Protein AF-A0A3D4GVI4-F1 (afdb_monomer_lite)

Structure (mmCIF, N/CA/C/O backbone):
data_AF-A0A3D4GVI4-F1
#
_entry.id   AF-A0A3D4GVI4-F1
#
loop_
_atom_site.group_PDB
_atom_site.id
_atom_site.type_symbol
_atom_site.label_atom_id
_atom_site.label_alt_id
_atom_site.label_comp_id
_atom_site.label_asym_id
_atom_site.label_entity_id
_atom_site.label_seq_id
_atom_site.pdbx_PDB_ins_code
_atom_site.Cartn_x
_atom_site.Cartn_y
_atom_site.Cartn_z
_atom_site.occupancy
_atom_site.B_iso_or_equiv
_atom_site.auth_seq_id
_atom_site.auth_comp_id
_atom_site.auth_asym_id
_atom_site.auth_atom_id
_atom_site.pdbx_PDB_model_num
ATOM 1 N N . MET A 1 1 ? 1.784 -6.111 -7.537 1.00 56.84 1 MET A N 1
ATOM 2 C CA . MET A 1 1 ? 0.452 -5.447 -7.490 1.00 56.84 1 MET A CA 1
ATOM 3 C C . MET A 1 1 ? -0.691 -6.411 -7.131 1.00 56.84 1 MET A C 1
ATOM 5 O O . MET A 1 1 ? -1.827 -6.277 -7.567 1.00 56.84 1 MET A O 1
ATOM 9 N N . CYS A 1 2 ? -0.396 -7.431 -6.330 1.00 60.25 2 CYS A N 1
ATOM 10 C CA . CYS A 1 2 ? -1.282 -8.560 -6.074 1.00 60.25 2 CYS A CA 1
ATOM 11 C C . CYS A 1 2 ? -1.998 -8.470 -4.717 1.00 60.25 2 CYS A C 1
ATOM 13 O O . CYS A 1 2 ? -2.655 -9.437 -4.357 1.00 60.25 2 CYS A O 1
ATOM 15 N N . LEU A 1 3 ? -1.876 -7.361 -3.980 1.00 73.44 3 LEU A N 1
ATOM 16 C CA . LEU A 1 3 ? -2.374 -7.229 -2.604 1.00 73.44 3 LEU A CA 1
ATOM 17 C C . LEU A 1 3 ? -3.345 -6.053 -2.397 1.00 73.44 3 LEU A C 1
ATOM 19 O O . LEU A 1 3 ? -3.800 -5.851 -1.282 1.00 73.44 3 LEU A O 1
ATOM 23 N N . ILE A 1 4 ? -3.685 -5.282 -3.438 1.00 86.56 4 ILE A N 1
ATOM 24 C CA . ILE A 1 4 ? -4.617 -4.146 -3.301 1.00 86.56 4 ILE A CA 1
ATOM 25 C C . ILE A 1 4 ? -6.070 -4.638 -3.357 1.00 86.56 4 ILE A C 1
ATOM 27 O O . ILE A 1 4 ? -6.811 -4.489 -2.391 1.00 86.56 4 ILE A O 1
ATOM 31 N N . PHE A 1 5 ? -6.444 -5.295 -4.460 1.00 85.69 5 PHE A N 1
ATOM 32 C CA . PHE A 1 5 ? -7.828 -5.667 -4.791 1.00 85.69 5 PHE A CA 1
ATOM 33 C C . PHE A 1 5 ? -8.151 -7.140 -4.509 1.00 85.69 5 PHE A C 1
ATOM 35 O O . PHE A 1 5 ? -8.694 -7.843 -5.362 1.00 85.69 5 PHE A O 1
ATOM 42 N N . LYS A 1 6 ? -7.740 -7.661 -3.353 1.00 87.44 6 LYS A N 1
ATOM 43 C CA . LYS A 1 6 ? -7.976 -9.066 -2.987 1.00 87.44 6 LYS A CA 1
ATOM 44 C C . LYS A 1 6 ? -8.521 -9.177 -1.570 1.00 87.44 6 LYS A C 1
ATOM 46 O O . LYS A 1 6 ? -8.215 -8.301 -0.765 1.00 87.44 6 LYS A O 1
ATOM 51 N N . PRO A 1 7 ? -9.239 -10.266 -1.239 1.00 91.00 7 PRO A N 1
ATOM 52 C CA . PRO A 1 7 ? -9.575 -10.568 0.146 1.00 91.00 7 PRO A CA 1
ATOM 53 C C . PRO A 1 7 ? -8.318 -10.555 1.024 1.00 91.00 7 PRO A C 1
ATOM 55 O O . PRO A 1 7 ? -7.298 -11.147 0.663 1.00 91.00 7 PRO A O 1
ATOM 58 N N . GLY A 1 8 ? -8.378 -9.852 2.150 1.00 88.38 8 GLY A N 1
ATOM 59 C CA . GLY A 1 8 ? -7.253 -9.611 3.051 1.00 88.38 8 GLY A CA 1
ATOM 60 C C . GLY A 1 8 ? -6.237 -8.565 2.577 1.00 88.38 8 GLY A C 1
ATOM 61 O O . GLY A 1 8 ? -5.278 -8.308 3.302 1.00 88.38 8 GLY A O 1
ATOM 62 N N . GLY A 1 9 ? -6.427 -7.983 1.394 1.00 90.75 9 GLY A N 1
ATOM 63 C CA . GLY A 1 9 ? -5.596 -6.927 0.824 1.00 90.75 9 GLY A CA 1
ATOM 64 C C . GLY A 1 9 ? -5.903 -5.533 1.374 1.00 90.75 9 GLY A C 1
ATOM 65 O O . GLY A 1 9 ? -6.721 -5.371 2.273 1.00 90.75 9 GLY A O 1
ATOM 66 N N . ILE A 1 10 ? -5.255 -4.511 0.815 1.00 92.62 10 ILE A N 1
ATOM 67 C CA . ILE A 1 10 ? -5.312 -3.131 1.330 1.00 92.62 10 ILE A CA 1
ATOM 68 C C . ILE A 1 10 ? -6.741 -2.588 1.350 1.00 92.62 10 ILE A C 1
ATOM 70 O O . ILE A 1 10 ? -7.186 -2.121 2.395 1.00 92.62 10 ILE A O 1
ATOM 74 N N . GLN A 1 11 ? -7.464 -2.685 0.230 1.00 93.12 11 GLN A N 1
ATOM 75 C CA . GLN A 1 11 ? -8.830 -2.170 0.162 1.00 93.12 11 GLN A CA 1
ATOM 76 C C . GLN A 1 11 ? -9.761 -2.938 1.113 1.00 93.12 11 GLN A C 1
ATOM 78 O O . GLN A 1 11 ? -10.482 -2.324 1.884 1.00 93.12 11 GLN A O 1
ATOM 83 N N . ASP A 1 12 ? -9.687 -4.273 1.123 1.00 94.31 12 ASP A N 1
ATOM 84 C CA . ASP A 1 12 ? -10.510 -5.119 2.000 1.00 94.31 12 ASP A CA 1
ATOM 85 C C . ASP A 1 12 ? -10.275 -4.815 3.493 1.00 94.31 12 ASP A C 1
ATOM 87 O O . ASP A 1 12 ? -11.212 -4.777 4.289 1.00 94.31 12 ASP A O 1
ATOM 91 N N . LYS A 1 13 ? -9.025 -4.538 3.891 1.00 94.81 13 LYS A N 1
ATOM 92 C CA . LYS A 1 13 ? -8.706 -4.119 5.264 1.00 94.81 13 LYS A CA 1
ATOM 93 C C . LYS A 1 13 ? -9.202 -2.715 5.580 1.00 94.81 13 LYS A C 1
ATOM 95 O O . LYS A 1 13 ? -9.728 -2.517 6.674 1.00 94.81 13 LYS A O 1
ATOM 100 N N . TYR A 1 14 ? -9.067 -1.773 4.653 1.00 95.62 14 TYR A N 1
ATOM 101 C CA . TYR A 1 14 ? -9.628 -0.436 4.822 1.00 95.62 14 TYR A CA 1
ATOM 102 C C . TYR A 1 14 ? -11.152 -0.479 4.994 1.00 95.62 14 TYR A C 1
ATOM 104 O O . TYR A 1 14 ? -11.677 0.063 5.964 1.00 95.62 14 TYR A O 1
ATOM 112 N N . ASP A 1 15 ? -11.851 -1.209 4.122 1.00 95.56 15 ASP A N 1
ATOM 113 C CA . ASP A 1 15 ? -13.307 -1.385 4.178 1.00 95.56 15 ASP A CA 1
ATOM 114 C C . ASP A 1 15 ? -13.745 -2.077 5.488 1.00 95.56 15 ASP A C 1
ATOM 116 O O . ASP A 1 15 ? -14.836 -1.832 6.002 1.00 95.56 15 ASP A O 1
ATOM 120 N N . GLY A 1 16 ? -12.867 -2.896 6.078 1.00 95.81 16 GLY A N 1
ATOM 121 C CA . GLY A 1 16 ? -13.024 -3.494 7.407 1.00 95.81 16 GLY A CA 1
ATOM 122 C C . GLY A 1 16 ? -12.731 -2.563 8.594 1.00 95.81 16 GLY A C 1
ATOM 123 O O . GLY A 1 16 ? -12.784 -3.020 9.736 1.00 95.81 16 GLY A O 1
ATOM 124 N N . GLY A 1 17 ? -12.414 -1.287 8.357 1.00 96.31 17 GLY A N 1
ATOM 125 C CA . GLY A 1 17 ? -12.168 -0.269 9.386 1.00 96.31 17 GLY A CA 1
ATOM 126 C C . GLY A 1 17 ? -10.724 -0.174 9.884 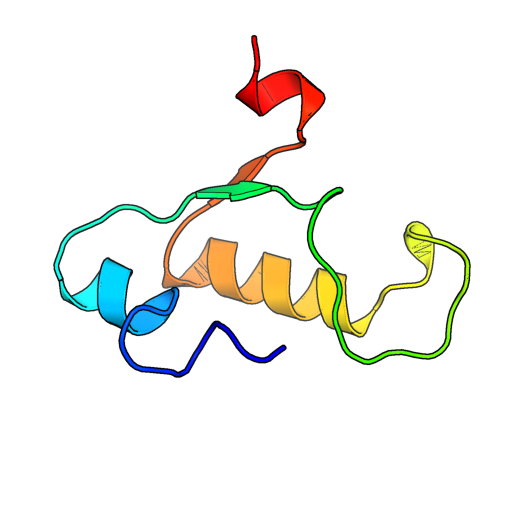1.00 96.31 17 GLY A C 1
ATOM 127 O O . GLY A 1 17 ? -10.465 0.526 10.864 1.00 96.31 17 GLY A O 1
ATOM 128 N N . TYR A 1 18 ? -9.776 -0.863 9.245 1.00 95.56 18 TYR A N 1
ATOM 129 C CA . TYR A 1 18 ? -8.353 -0.698 9.543 1.00 9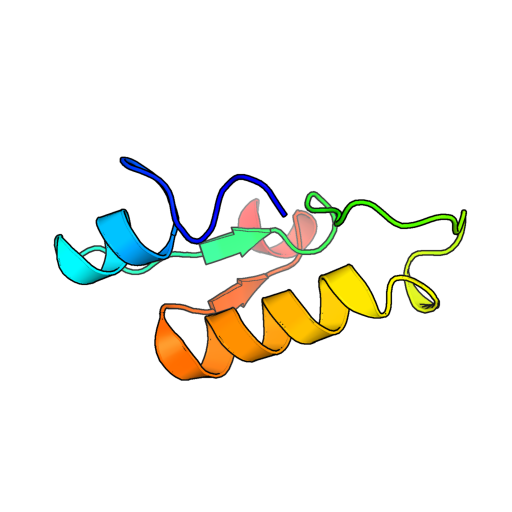5.56 18 TYR A CA 1
ATOM 130 C C . TYR A 1 18 ? -7.784 0.526 8.817 1.00 95.56 18 TYR A C 1
ATOM 132 O O . TYR A 1 18 ? -8.310 0.954 7.794 1.00 95.56 18 TYR A O 1
ATOM 140 N N . LEU A 1 19 ? -6.658 1.047 9.313 1.00 93.81 19 LEU A N 1
ATOM 141 C CA . LEU A 1 19 ? -5.852 2.046 8.611 1.00 93.81 19 LEU A CA 1
ATOM 142 C C . LEU A 1 19 ? -4.567 1.389 8.077 1.00 93.81 19 LEU A C 1
ATOM 144 O O . LEU A 1 19 ? -3.613 1.216 8.838 1.00 93.81 19 LEU A O 1
ATOM 148 N N . PRO A 1 20 ? -4.549 0.953 6.806 1.00 92.94 20 PRO A N 1
ATOM 149 C CA . PRO A 1 20 ? -3.362 0.418 6.155 1.00 92.94 20 PRO A CA 1
ATOM 150 C C . PRO A 1 20 ? -2.145 1.350 6.218 1.00 92.94 20 PRO A C 1
ATOM 152 O O . PRO A 1 20 ? -2.237 2.539 5.914 1.00 92.94 20 PRO A O 1
ATOM 155 N N . ILE A 1 21 ? -0.989 0.759 6.526 1.00 92.88 21 ILE A N 1
ATOM 156 C CA . ILE A 1 21 ? 0.332 1.381 6.396 1.00 92.88 21 ILE A CA 1
ATOM 157 C C . ILE A 1 21 ? 1.126 0.548 5.396 1.00 92.88 21 ILE A C 1
ATOM 159 O O . ILE A 1 21 ? 1.282 -0.661 5.586 1.00 92.88 21 ILE A O 1
ATOM 163 N N . VAL A 1 22 ? 1.618 1.176 4.331 1.00 91.69 22 VAL A N 1
ATOM 164 C CA . VAL A 1 22 ? 2.454 0.507 3.325 1.00 91.69 22 VAL A CA 1
ATOM 165 C C . VAL A 1 22 ? 3.917 0.858 3.541 1.00 91.69 22 VAL A C 1
ATOM 167 O O . VAL A 1 22 ? 4.291 2.027 3.561 1.00 91.69 22 VAL A O 1
ATOM 170 N N . VAL A 1 23 ? 4.760 -0.168 3.652 1.00 92.31 23 VAL A N 1
ATOM 171 C CA . VAL A 1 23 ? 6.215 -0.007 3.736 1.00 92.31 23 VAL A CA 1
ATOM 172 C C . VAL A 1 23 ? 6.777 0.064 2.315 1.00 92.31 23 VAL A C 1
ATOM 174 O O . VAL A 1 23 ? 6.880 -0.956 1.625 1.00 92.31 23 VAL A O 1
ATOM 177 N N . ARG A 1 24 ? 7.059 1.279 1.834 1.00 87.44 24 ARG A N 1
ATOM 178 C CA . ARG A 1 24 ? 7.281 1.555 0.400 1.00 87.44 24 ARG A CA 1
ATOM 179 C C . ARG A 1 24 ? 8.568 0.971 -0.171 1.00 87.44 24 ARG A C 1
ATOM 181 O O . ARG A 1 24 ? 8.576 0.509 -1.302 1.00 87.44 24 ARG A O 1
ATOM 188 N N . ASP A 1 25 ? 9.631 0.944 0.619 1.00 86.94 25 ASP A N 1
ATOM 189 C CA . ASP A 1 25 ? 10.929 0.348 0.274 1.00 86.94 25 ASP A CA 1
ATOM 190 C C . ASP A 1 25 ? 10.953 -1.183 0.435 1.00 86.94 25 ASP A C 1
ATOM 192 O O . ASP A 1 25 ? 11.917 -1.832 0.036 1.00 86.94 25 ASP A O 1
ATOM 196 N N . ALA A 1 26 ? 9.873 -1.771 0.958 1.00 87.31 26 ALA A N 1
ATOM 197 C CA . ALA A 1 26 ? 9.660 -3.215 1.043 1.00 87.31 26 ALA A CA 1
ATOM 198 C C . ALA A 1 26 ? 8.540 -3.714 0.108 1.00 87.31 26 ALA A C 1
ATOM 200 O O . ALA A 1 26 ? 8.111 -4.866 0.207 1.00 87.31 26 ALA A O 1
ATOM 201 N N . THR A 1 27 ? 8.047 -2.862 -0.795 1.00 84.38 27 THR A N 1
ATOM 202 C CA . THR A 1 27 ? 6.935 -3.169 -1.701 1.00 84.38 27 THR A CA 1
ATOM 203 C C . THR A 1 27 ? 7.363 -2.952 -3.147 1.00 84.38 27 THR A C 1
ATOM 205 O O . THR A 1 27 ? 8.016 -1.966 -3.458 1.00 84.38 27 THR A O 1
ATOM 208 N N . THR A 1 28 ? 6.973 -3.856 -4.051 1.00 82.00 28 THR A N 1
ATOM 209 C CA . THR A 1 28 ? 7.210 -3.668 -5.489 1.00 82.00 28 THR A CA 1
ATOM 210 C C . THR A 1 28 ? 6.049 -4.165 -6.358 1.00 82.00 28 THR A C 1
ATOM 212 O O . THR A 1 28 ? 5.315 -5.114 -6.033 1.00 82.00 28 THR A O 1
ATOM 215 N N . GLY A 1 29 ? 5.834 -3.466 -7.466 1.00 78.81 29 GLY A N 1
ATOM 216 C CA . GLY A 1 29 ? 4.981 -3.837 -8.580 1.00 78.81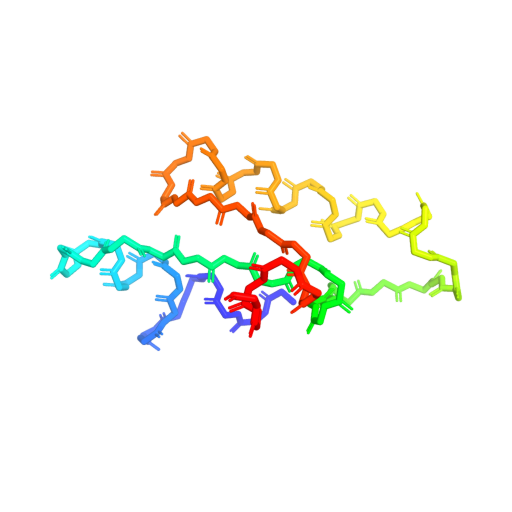 29 GLY A CA 1
ATOM 217 C C . GLY A 1 29 ? 5.609 -4.941 -9.428 1.00 78.81 29 GLY A C 1
ATOM 218 O O . GLY A 1 29 ? 6.736 -5.368 -9.217 1.00 78.81 29 GLY A O 1
ATOM 219 N N . SER A 1 30 ? 4.847 -5.453 -10.397 1.00 76.19 30 SER A N 1
ATOM 220 C CA . SER A 1 30 ? 5.470 -6.241 -11.464 1.00 76.19 30 SER A CA 1
ATOM 221 C C . SER A 1 30 ? 5.950 -5.241 -12.503 1.00 76.19 30 SER A C 1
ATOM 223 O O . SER A 1 30 ? 5.135 -4.666 -13.221 1.00 76.19 30 SER A O 1
ATOM 225 N N . GLU A 1 31 ? 7.250 -4.997 -12.527 1.00 74.25 31 GLU A N 1
ATOM 226 C CA . GLU A 1 31 ? 7.894 -4.029 -13.408 1.00 74.25 31 GLU A CA 1
ATOM 227 C C . GLU A 1 31 ? 9.341 -4.450 -13.679 1.00 74.25 31 GLU A C 1
ATOM 229 O O . GLU A 1 31 ? 9.949 -5.148 -12.873 1.00 74.25 31 GLU A O 1
ATOM 234 N N . ASN A 1 32 ? 9.864 -4.077 -14.850 1.00 67.12 32 ASN A N 1
ATOM 235 C CA . ASN A 1 32 ? 11.233 -4.390 -15.260 1.00 67.12 32 ASN A CA 1
ATOM 236 C C . ASN A 1 32 ? 12.113 -3.160 -15.031 1.00 67.12 32 ASN A C 1
ATOM 238 O O . ASN A 1 32 ? 12.305 -2.360 -15.946 1.00 67.12 32 ASN A O 1
ATOM 242 N N . THR A 1 33 ? 12.607 -2.994 -13.810 1.00 73.12 33 THR A N 1
ATOM 243 C CA . THR A 1 33 ? 13.660 -2.025 -13.497 1.00 73.12 33 THR A CA 1
ATOM 244 C C . THR A 1 33 ? 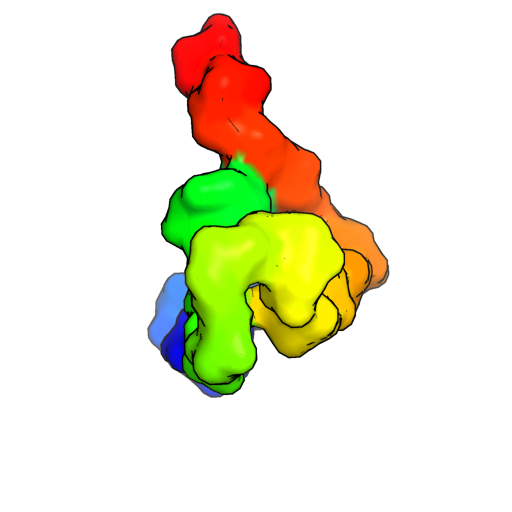14.415 -2.446 -12.240 1.00 73.12 33 THR A C 1
ATOM 246 O O . THR A 1 33 ? 13.833 -3.039 -11.332 1.00 73.12 33 THR A O 1
ATOM 249 N N . ASP A 1 34 ? 15.706 -2.123 -12.204 1.00 70.44 34 ASP A N 1
ATOM 250 C CA . ASP A 1 34 ? 16.612 -2.453 -11.102 1.00 70.44 34 ASP A CA 1
ATOM 251 C C . ASP A 1 34 ? 16.782 -1.283 -10.111 1.00 70.44 34 ASP A C 1
ATOM 253 O O . ASP A 1 34 ? 17.390 -1.449 -9.054 1.00 70.44 34 ASP A O 1
ATOM 257 N N . MET A 1 35 ? 16.249 -0.096 -10.435 1.00 69.31 35 MET A N 1
ATOM 258 C CA . MET A 1 35 ? 16.360 1.123 -9.623 1.00 69.31 35 MET A CA 1
ATOM 259 C C . MET A 1 35 ? 15.007 1.499 -9.006 1.00 69.31 35 MET A C 1
ATOM 261 O O . MET A 1 35 ? 14.004 1.580 -9.712 1.00 69.31 35 MET A O 1
ATOM 265 N N . ILE A 1 36 ? 14.984 1.796 -7.699 1.00 67.12 36 ILE A N 1
ATOM 266 C CA . ILE A 1 36 ? 13.760 2.177 -6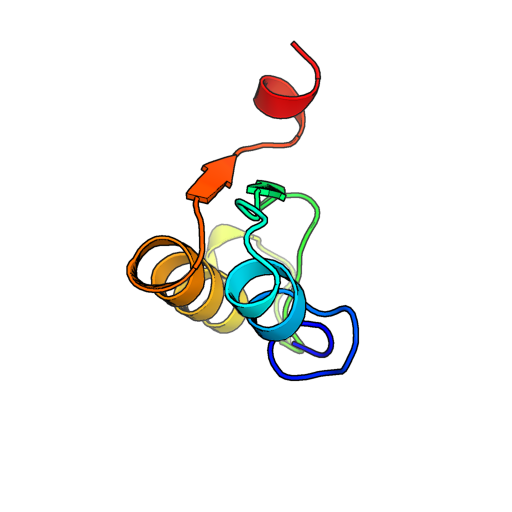.959 1.00 67.12 36 ILE A CA 1
ATOM 267 C C . ILE A 1 36 ? 13.108 3.439 -7.545 1.00 67.12 36 ILE A C 1
ATOM 269 O O . ILE A 1 36 ? 11.888 3.524 -7.660 1.00 67.12 36 ILE A O 1
ATOM 273 N N . GLU A 1 37 ? 13.927 4.408 -7.949 1.00 70.56 37 GLU A N 1
ATOM 274 C CA . GLU A 1 37 ? 13.501 5.682 -8.547 1.00 70.56 37 GLU A CA 1
ATOM 275 C C . GLU A 1 37 ? 12.703 5.476 -9.844 1.00 70.56 37 GLU A C 1
ATOM 277 O O . GLU A 1 37 ? 11.810 6.256 -10.178 1.00 70.56 37 GLU A O 1
ATOM 282 N N . ASP A 1 38 ? 12.989 4.377 -10.541 1.00 76.50 38 ASP A N 1
ATOM 283 C CA . ASP A 1 38 ? 12.369 4.011 -11.805 1.00 76.50 38 ASP A CA 1
ATOM 284 C C . ASP A 1 38 ? 11.138 3.112 -11.629 1.00 76.50 38 ASP A C 1
ATOM 286 O O . ASP A 1 38 ? 10.501 2.767 -12.631 1.00 76.50 38 ASP A O 1
ATOM 290 N N . LEU A 1 39 ? 10.763 2.755 -10.389 1.00 77.69 39 LEU A N 1
ATOM 291 C CA . LEU A 1 39 ? 9.585 1.934 -10.083 1.00 77.69 39 LEU A CA 1
ATOM 292 C C . LEU A 1 39 ? 8.277 2.723 -10.259 1.00 77.69 39 LEU A C 1
ATOM 294 O O . LEU A 1 39 ? 7.520 2.975 -9.318 1.00 77.69 39 LEU A O 1
ATOM 298 N N . ARG A 1 40 ? 8.002 3.167 -11.487 1.00 83.38 40 ARG A N 1
ATOM 299 C CA . ARG A 1 40 ? 6.859 4.029 -11.819 1.00 83.38 40 ARG A CA 1
ATOM 300 C C . ARG A 1 40 ? 5.526 3.390 -11.459 1.00 83.38 40 ARG A C 1
ATOM 302 O O . ARG A 1 40 ? 4.610 4.106 -11.060 1.00 83.38 40 ARG A O 1
ATOM 309 N N . ILE A 1 41 ? 5.404 2.070 -11.613 1.00 84.94 41 ILE A N 1
ATOM 310 C CA . ILE A 1 41 ? 4.161 1.369 -11.287 1.00 84.94 41 ILE A CA 1
ATOM 311 C C . ILE A 1 41 ? 3.997 1.336 -9.771 1.00 84.94 41 ILE A C 1
ATOM 313 O O . ILE A 1 41 ? 2.948 1.734 -9.273 1.00 84.94 41 ILE A O 1
ATOM 317 N N . THR A 1 42 ? 5.025 0.917 -9.033 1.00 86.88 42 THR A N 1
ATOM 318 C CA . THR A 1 42 ? 5.014 0.929 -7.561 1.00 86.88 42 THR A CA 1
ATOM 319 C C . THR A 1 42 ? 4.653 2.306 -7.017 1.00 86.88 42 THR A C 1
ATOM 321 O O . THR A 1 42 ? 3.736 2.401 -6.202 1.00 86.88 42 THR A O 1
ATOM 324 N N . ASN A 1 43 ? 5.297 3.364 -7.515 1.00 87.19 43 ASN A N 1
ATOM 325 C CA . ASN A 1 43 ? 5.061 4.734 -7.063 1.00 87.19 43 ASN A CA 1
ATOM 326 C C . ASN A 1 43 ? 3.613 5.176 -7.312 1.00 87.19 43 ASN A C 1
ATOM 328 O O . ASN A 1 43 ? 2.949 5.615 -6.381 1.00 87.19 43 ASN A O 1
ATOM 332 N N . ALA A 1 44 ? 3.072 4.951 -8.515 1.00 88.81 44 ALA A N 1
ATOM 333 C CA . ALA A 1 44 ? 1.683 5.302 -8.818 1.00 88.81 44 ALA A CA 1
ATOM 334 C C . ALA A 1 44 ? 0.668 4.587 -7.903 1.00 88.81 44 ALA A C 1
ATOM 336 O O . ALA A 1 44 ? -0.359 5.159 -7.537 1.00 88.81 44 ALA A O 1
ATOM 337 N N . PHE A 1 45 ? 0.941 3.336 -7.521 1.00 89.25 45 PHE A N 1
ATOM 338 C CA . PHE A 1 45 ? 0.072 2.607 -6.597 1.00 89.25 45 PHE A CA 1
ATOM 339 C C . PHE A 1 45 ? 0.222 3.058 -5.152 1.00 89.25 45 PHE A C 1
ATOM 341 O O . PHE A 1 45 ? -0.781 3.089 -4.443 1.00 89.25 45 PHE A O 1
ATOM 348 N N . ILE A 1 46 ? 1.433 3.404 -4.714 1.00 90.50 46 ILE A N 1
ATOM 349 C CA . ILE A 1 46 ? 1.636 4.015 -3.399 1.00 90.50 46 ILE A CA 1
ATOM 350 C C . ILE A 1 46 ? 0.831 5.309 -3.318 1.00 90.50 46 ILE A C 1
ATOM 352 O O . ILE A 1 46 ? 0.009 5.423 -2.415 1.00 90.50 46 ILE A O 1
ATOM 356 N N . ASP A 1 47 ? 0.959 6.198 -4.304 1.00 91.25 47 ASP A N 1
ATOM 357 C CA . ASP A 1 47 ? 0.197 7.451 -4.355 1.00 91.25 47 ASP A CA 1
ATOM 358 C C . ASP A 1 47 ? -1.315 7.184 -4.265 1.00 91.25 47 ASP A C 1
ATOM 360 O O . ASP A 1 47 ? -2.036 7.815 -3.492 1.00 91.25 47 ASP A O 1
ATOM 364 N N . GLN A 1 48 ? -1.812 6.186 -5.003 1.00 91.44 48 GLN A N 1
ATOM 365 C CA . GLN A 1 48 ? -3.218 5.790 -4.937 1.00 91.44 48 GLN A CA 1
ATOM 366 C C . GLN A 1 48 ? -3.634 5.313 -3.535 1.00 91.44 48 GLN A C 1
ATOM 368 O O . GLN A 1 48 ? -4.727 5.649 -3.073 1.00 91.44 48 GLN A O 1
ATOM 373 N N . ILE A 1 49 ? -2.800 4.518 -2.861 1.00 92.06 49 ILE A N 1
ATOM 374 C CA . ILE A 1 49 ? -3.070 4.047 -1.497 1.00 92.06 49 ILE A CA 1
ATOM 375 C C . ILE A 1 49 ? -3.124 5.231 -0.534 1.00 92.06 49 ILE A C 1
ATOM 377 O O . ILE A 1 49 ? -4.056 5.301 0.265 1.00 92.06 49 ILE A O 1
ATOM 381 N N . GLU A 1 50 ? -2.182 6.167 -0.642 1.00 93.81 50 GLU A N 1
ATOM 382 C CA . GLU A 1 50 ? -2.134 7.370 0.195 1.00 93.81 50 GLU A CA 1
ATOM 383 C C . GLU A 1 50 ? -3.363 8.267 0.010 1.00 93.81 50 GLU A C 1
ATOM 385 O O . GLU A 1 50 ? -3.852 8.877 0.959 1.00 93.81 50 GLU A O 1
ATOM 390 N N . MET A 1 51 ? -3.908 8.324 -1.206 1.00 95.06 51 MET A N 1
ATOM 391 C CA . MET A 1 51 ? -5.102 9.116 -1.501 1.00 95.06 51 MET A CA 1
ATOM 392 C C . MET A 1 51 ? -6.405 8.488 -0.998 1.00 95.06 51 MET A C 1
ATOM 394 O O . MET A 1 51 ? -7.359 9.217 -0.726 1.00 95.06 51 MET A O 1
ATOM 398 N N . LEU A 1 52 ? -6.490 7.156 -0.950 1.00 94.69 52 LEU A N 1
ATOM 399 C CA . LEU A 1 52 ? -7.772 6.456 -0.811 1.00 94.69 52 LEU A CA 1
ATOM 400 C C . LEU A 1 52 ? -7.907 5.643 0.473 1.00 94.69 52 LEU A C 1
ATOM 402 O O . LEU A 1 52 ? -8.997 5.586 1.038 1.00 94.69 52 LEU A O 1
ATOM 406 N N . TRP A 1 53 ? -6.838 4.975 0.903 1.00 93.88 53 TRP A N 1
ATOM 407 C CA . TRP A 1 53 ? -6.954 3.852 1.835 1.00 93.88 53 TRP A CA 1
ATOM 408 C C . TRP A 1 53 ? -5.963 3.879 2.991 1.00 93.88 53 TRP A C 1
ATOM 410 O O . TRP A 1 53 ? -6.127 3.100 3.920 1.00 93.88 53 TRP A O 1
ATOM 420 N N . GLY A 1 54 ? -4.931 4.717 2.975 1.00 92.38 54 GLY A N 1
ATOM 421 C CA . GLY A 1 54 ? -3.917 4.672 4.022 1.00 92.38 54 GLY A CA 1
ATOM 422 C C . GLY A 1 54 ? -2.817 5.699 3.846 1.00 92.38 54 GLY A C 1
ATOM 423 O O . GLY A 1 54 ? -3.039 6.765 3.288 1.00 92.38 54 GLY A O 1
ATOM 424 N N . TYR A 1 55 ? -1.630 5.374 4.343 1.00 93.12 55 TYR A N 1
ATOM 425 C CA . TYR A 1 55 ? -0.414 6.155 4.125 1.00 93.12 55 TYR A CA 1
ATOM 426 C C . TYR A 1 55 ? 0.792 5.231 3.922 1.00 93.12 55 TYR A C 1
ATOM 428 O O . TYR A 1 55 ? 0.715 4.027 4.205 1.00 93.12 55 TYR A O 1
ATOM 436 N N . SER A 1 56 ? 1.904 5.775 3.424 1.00 93.12 56 SER A N 1
ATOM 437 C CA . SER A 1 56 ? 3.157 5.034 3.282 1.00 93.12 56 SER A CA 1
ATOM 438 C C . SER A 1 56 ? 4.265 5.546 4.203 1.00 93.12 56 SER A C 1
ATOM 440 O O . SER A 1 56 ? 4.289 6.703 4.620 1.00 93.12 56 SER A O 1
ATOM 442 N N . GLU A 1 57 ? 5.191 4.651 4.535 1.00 94.50 57 GLU A N 1
ATOM 443 C CA . GLU A 1 57 ? 6.379 4.898 5.357 1.00 94.50 57 GLU A CA 1
ATOM 444 C C . GLU A 1 57 ? 7.571 4.122 4.775 1.00 94.50 57 GLU A C 1
ATOM 446 O O . GLU A 1 57 ? 7.394 3.157 4.027 1.00 94.50 57 GLU A O 1
ATOM 451 N N . THR A 1 58 ? 8.800 4.517 5.117 1.00 92.00 58 THR A N 1
ATOM 452 C CA . THR A 1 58 ? 9.991 3.678 4.875 1.00 92.00 58 THR A CA 1
ATOM 453 C C . THR A 1 58 ? 10.135 2.633 5.975 1.00 92.00 58 THR A C 1
ATOM 455 O O . THR A 1 58 ? 9.699 2.855 7.106 1.00 92.00 58 THR A O 1
ATOM 458 N N . SER A 1 59 ? 10.793 1.510 5.690 1.00 94.00 59 SER A N 1
ATOM 459 C CA . SER A 1 59 ? 11.022 0.457 6.682 1.00 94.00 59 SER A CA 1
ATOM 460 C C . SER A 1 59 ? 11.833 0.972 7.866 1.00 94.00 59 SER A C 1
ATOM 462 O O . SER A 1 59 ? 11.596 0.546 8.987 1.00 94.00 59 SER A O 1
ATOM 464 N N . ALA A 1 60 ? 12.755 1.911 7.626 1.00 94.44 60 ALA A N 1
ATOM 465 C CA . ALA A 1 60 ? 13.505 2.586 8.682 1.00 94.44 60 ALA A CA 1
ATOM 466 C C . ALA A 1 60 ? 12.568 3.299 9.670 1.00 94.44 60 ALA A C 1
ATOM 468 O O . ALA A 1 60 ? 12.589 2.990 10.852 1.00 94.44 60 ALA A O 1
ATOM 469 N N . LYS A 1 61 ? 11.675 4.166 9.175 1.00 93.88 61 LYS A N 1
ATOM 470 C CA . LYS A 1 61 ? 10.752 4.925 10.029 1.00 93.88 61 LYS A CA 1
ATOM 471 C C . LYS A 1 61 ? 9.654 4.059 10.653 1.00 93.88 61 LYS A C 1
ATOM 473 O O . LYS A 1 61 ? 9.127 4.404 11.700 1.00 93.88 61 LYS A O 1
ATOM 478 N N . PHE A 1 62 ? 9.298 2.946 10.018 1.00 91.44 62 PHE A N 1
ATOM 479 C CA . PHE A 1 62 ? 8.311 2.009 10.555 1.00 91.44 62 PHE A CA 1
ATOM 480 C C . PHE A 1 62 ? 8.829 1.207 11.762 1.00 91.44 62 PHE A C 1
ATOM 482 O O . PHE A 1 62 ? 8.029 0.730 12.564 1.00 91.44 62 PHE A O 1
ATOM 489 N N . LEU A 1 63 ? 10.147 1.007 11.856 1.00 92.06 63 LEU A N 1
ATOM 490 C CA . LEU A 1 63 ? 10.786 0.216 12.913 1.00 92.06 63 LEU A CA 1
ATOM 491 C C . LEU A 1 63 ? 11.300 1.059 14.093 1.00 92.06 63 LEU A C 1
ATOM 493 O O . LEU A 1 63 ? 11.684 0.468 15.104 1.00 92.06 63 LEU A O 1
ATOM 497 N N . ASP A 1 64 ? 11.316 2.386 13.949 1.00 89.00 64 ASP A N 1
ATOM 498 C CA . ASP A 1 64 ? 11.657 3.360 14.997 1.00 89.00 6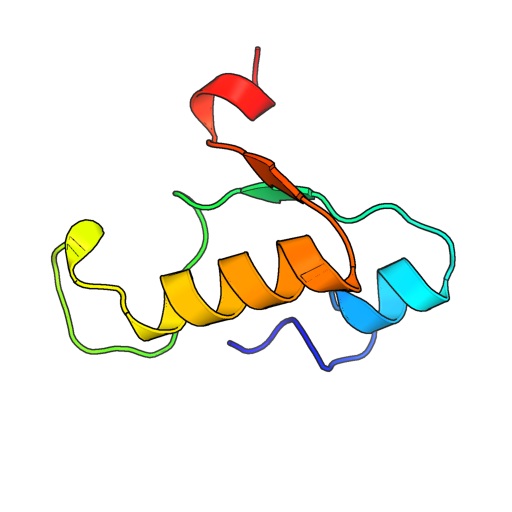4 ASP A CA 1
ATOM 499 C C . ASP A 1 64 ? 10.502 3.553 16.001 1.00 89.00 64 ASP A C 1
ATOM 501 O O . ASP A 1 64 ? 10.791 3.650 17.219 1.00 89.00 64 ASP A O 1
#

pLDDT: mean 86.72, std 9.43, range [56.84, 96.31]

Radius of gyration: 11.91 Å; chains: 1; bounding box: 30×20×30 Å

Foldseek 3Di:
DPADPDCVGQVNVQVVVDADEAALVPDADPDPDPDSVPRVVSVVVQVVCCVPGHHYDHPVVVVD

Secondary structure (DSSP, 8-state):
--SSSSTTSHHHHHHTT---EEEGGG---S---S-GGG-HHHHHHHHHHHHHT-EEE-HHHHH-

Sequence (64 aa):
MCLIFKPGGIQDKYDGGYLPIVVRDATTGSENTDMIEDLRITNAFIDQIEMLWGYSETSAKFLD